Protein AF-A0A6J7RY75-F1 (afdb_monomer_lite)

Structure (mmCIF, N/CA/C/O backbone):
data_AF-A0A6J7RY75-F1
#
_entry.id   AF-A0A6J7RY75-F1
#
loop_
_atom_site.group_PDB
_atom_site.id
_atom_site.type_symbol
_atom_site.label_atom_id
_atom_site.label_alt_id
_atom_site.label_comp_id
_atom_site.label_asym_id
_atom_site.label_entity_id
_atom_site.label_seq_id
_atom_site.pdbx_PDB_ins_code
_atom_site.Cartn_x
_atom_site.Cartn_y
_atom_site.Cartn_z
_atom_site.occupancy
_atom_site.B_iso_or_equiv
_atom_site.auth_seq_id
_atom_site.auth_comp_id
_atom_site.auth_asym_id
_atom_site.auth_atom_id
_atom_site.pdbx_PDB_model_num
ATOM 1 N N . MET A 1 1 ? 14.698 -13.417 -6.733 1.00 58.78 1 MET A N 1
ATOM 2 C CA . MET A 1 1 ? 14.805 -12.215 -7.578 1.00 58.78 1 MET A CA 1
ATOM 3 C C . MET A 1 1 ? 15.353 -11.078 -6.723 1.00 58.78 1 MET A C 1
ATOM 5 O O . MET A 1 1 ? 14.875 -10.926 -5.604 1.00 58.78 1 MET A O 1
ATOM 9 N N . HIS A 1 2 ? 16.374 -10.356 -7.190 1.00 75.50 2 HIS A N 1
ATOM 10 C CA . 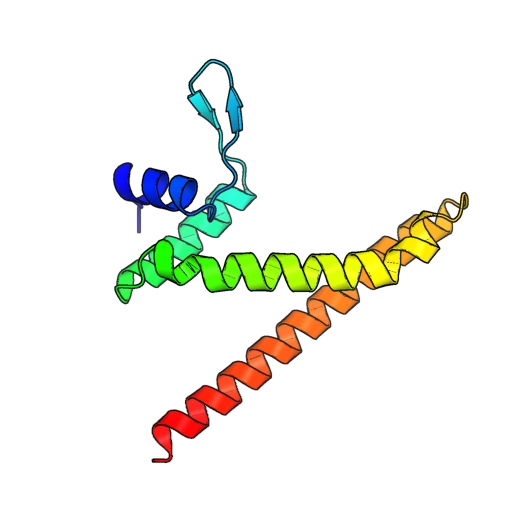HIS A 1 2 ? 16.989 -9.227 -6.477 1.00 75.50 2 HIS A CA 1
ATOM 11 C C . HIS A 1 2 ? 16.814 -7.964 -7.327 1.00 75.50 2 HIS A C 1
ATOM 13 O O . HIS A 1 2 ? 17.016 -8.034 -8.537 1.00 75.50 2 HIS A O 1
ATOM 19 N N . LEU A 1 3 ? 16.413 -6.850 -6.711 1.00 85.75 3 LEU A N 1
ATOM 20 C CA . LEU A 1 3 ? 16.388 -5.541 -7.369 1.00 85.75 3 LEU A CA 1
ATOM 21 C C . LEU A 1 3 ? 17.809 -4.972 -7.436 1.00 85.75 3 LEU A C 1
ATOM 23 O O . LEU A 1 3 ? 18.587 -5.167 -6.501 1.00 85.75 3 LEU A O 1
ATOM 27 N N . THR A 1 4 ? 18.132 -4.259 -8.513 1.00 90.88 4 THR A N 1
ATOM 28 C CA . THR A 1 4 ? 19.372 -3.477 -8.601 1.00 90.88 4 THR A CA 1
ATOM 29 C C . THR A 1 4 ? 19.273 -2.194 -7.774 1.00 90.88 4 THR A C 1
ATOM 31 O O . THR A 1 4 ? 18.180 -1.745 -7.421 1.00 90.88 4 THR A O 1
ATOM 34 N N . GLU A 1 5 ? 20.415 -1.573 -7.482 1.00 90.00 5 GLU A N 1
ATOM 35 C CA . GLU A 1 5 ? 20.471 -0.283 -6.784 1.00 90.00 5 GLU A CA 1
ATOM 36 C C . GLU A 1 5 ? 19.712 0.820 -7.541 1.00 90.00 5 GLU A C 1
ATOM 38 O O . GLU A 1 5 ? 18.948 1.571 -6.932 1.00 90.00 5 GLU A O 1
ATOM 43 N N . ASP A 1 6 ? 19.813 0.848 -8.873 1.00 91.38 6 ASP A N 1
ATOM 44 C CA . ASP A 1 6 ? 19.054 1.774 -9.723 1.00 91.38 6 ASP A CA 1
ATOM 45 C C . ASP A 1 6 ? 17.539 1.556 -9.605 1.00 91.38 6 ASP A C 1
ATOM 47 O O . ASP A 1 6 ? 16.767 2.511 -9.526 1.00 91.38 6 ASP A O 1
ATOM 51 N N . GLN A 1 7 ? 17.090 0.297 -9.547 1.00 91.56 7 GLN A N 1
ATOM 52 C CA . GLN A 1 7 ? 15.670 -0.022 -9.384 1.00 91.56 7 GLN A CA 1
ATOM 53 C C . GLN A 1 7 ? 15.151 0.392 -8.004 1.00 91.56 7 GLN A C 1
ATOM 55 O O . GLN A 1 7 ? 14.042 0.915 -7.902 1.00 91.56 7 GLN A O 1
ATOM 60 N N . ILE A 1 8 ? 15.942 0.191 -6.947 1.00 93.38 8 ILE A N 1
ATOM 61 C CA . ILE A 1 8 ? 15.603 0.657 -5.595 1.00 93.38 8 ILE A CA 1
ATOM 62 C C . ILE A 1 8 ? 15.542 2.188 -5.565 1.00 93.38 8 ILE A C 1
ATOM 64 O O . ILE A 1 8 ? 14.580 2.749 -5.040 1.00 93.38 8 ILE A O 1
ATOM 68 N N . SER A 1 9 ? 16.516 2.861 -6.177 1.00 93.44 9 SER A N 1
ATOM 69 C CA . SER A 1 9 ? 16.565 4.324 -6.255 1.00 93.44 9 SER A CA 1
ATOM 70 C C . SER A 1 9 ? 15.350 4.886 -6.991 1.00 93.44 9 SER A C 1
ATOM 72 O O . SER A 1 9 ? 14.693 5.793 -6.485 1.00 93.44 9 SER A O 1
ATOM 74 N N . ALA A 1 10 ? 14.963 4.281 -8.117 1.00 94.50 10 ALA A N 1
ATOM 75 C CA . ALA A 1 10 ? 13.751 4.655 -8.838 1.00 94.50 10 ALA A CA 1
ATOM 76 C C . ALA A 1 10 ? 12.483 4.426 -7.994 1.00 94.50 10 ALA A C 1
ATOM 78 O O . ALA A 1 10 ? 11.577 5.257 -7.988 1.00 94.50 10 ALA A O 1
ATOM 79 N N . LEU A 1 11 ? 12.393 3.324 -7.241 1.00 95.94 11 LEU A N 1
ATOM 80 C CA . LEU A 1 11 ? 11.256 3.096 -6.342 1.00 95.94 11 LEU A CA 1
ATOM 81 C C . LEU A 1 11 ? 11.145 4.178 -5.259 1.00 95.94 11 LEU A C 1
ATOM 83 O O . LEU A 1 11 ? 10.028 4.560 -4.913 1.00 95.94 11 LEU A O 1
ATOM 87 N N . VAL A 1 12 ? 12.263 4.693 -4.748 1.00 95.44 12 VAL A N 1
ATOM 88 C CA . VAL A 1 12 ? 12.264 5.839 -3.826 1.00 95.44 12 VAL A CA 1
ATOM 89 C C . VAL A 1 12 ? 11.851 7.123 -4.548 1.00 95.44 12 VAL A C 1
ATOM 91 O O . VAL A 1 12 ? 10.961 7.823 -4.075 1.00 95.44 12 VAL A O 1
ATOM 94 N N . GLU A 1 13 ? 12.435 7.412 -5.713 1.00 94.38 13 GLU A N 1
ATOM 95 C CA . GLU A 1 13 ? 12.150 8.618 -6.505 1.00 94.38 13 GLU A CA 1
ATOM 96 C C . GLU A 1 13 ? 10.660 8.740 -6.863 1.00 94.38 13 GLU A C 1
ATOM 98 O O . GLU A 1 13 ? 10.054 9.804 -6.733 1.00 94.38 13 GLU A O 1
ATOM 103 N N . PHE A 1 14 ? 10.032 7.630 -7.255 1.00 95.44 14 PHE A N 1
ATOM 104 C CA . PHE A 1 14 ? 8.604 7.590 -7.572 1.00 95.44 14 PHE A CA 1
ATOM 105 C C . PHE A 1 14 ? 7.695 7.491 -6.332 1.00 95.44 14 PHE A C 1
ATOM 107 O O . PHE A 1 14 ? 6.470 7.440 -6.484 1.00 95.44 14 PHE A O 1
ATOM 114 N N . GLY A 1 15 ? 8.261 7.490 -5.120 1.00 94.38 15 GLY A N 1
ATOM 115 C CA . GLY A 1 15 ? 7.526 7.450 -3.853 1.00 94.38 15 GLY A CA 1
ATOM 116 C C . GLY A 1 15 ? 6.899 6.088 -3.542 1.00 94.38 15 GLY A C 1
ATOM 117 O O . GLY A 1 15 ? 5.921 5.998 -2.803 1.00 94.38 15 GLY A O 1
ATOM 118 N N . ILE A 1 16 ? 7.412 5.005 -4.123 1.00 96.19 16 ILE A N 1
ATOM 119 C CA . ILE A 1 16 ? 6.952 3.634 -3.857 1.00 96.19 16 ILE A CA 1
ATOM 120 C C . ILE A 1 16 ? 7.586 3.086 -2.576 1.00 96.19 16 ILE A C 1
ATOM 122 O O . ILE A 1 16 ? 6.945 2.325 -1.860 1.00 96.19 16 ILE A O 1
ATOM 126 N N . LEU A 1 17 ? 8.808 3.511 -2.256 1.00 95.62 17 LEU A N 1
ATOM 127 C CA . LEU A 1 17 ? 9.468 3.225 -0.985 1.00 95.62 17 LEU A CA 1
ATOM 128 C C . LEU A 1 17 ? 9.659 4.516 -0.194 1.00 95.62 17 LEU A C 1
ATOM 130 O O . LEU A 1 17 ? 10.300 5.449 -0.667 1.00 95.62 17 LEU A O 1
ATOM 134 N N . ASP A 1 18 ? 9.153 4.528 1.036 1.00 89.50 18 ASP A N 1
ATOM 135 C CA . ASP A 1 18 ? 9.368 5.620 1.984 1.00 89.50 18 ASP A CA 1
ATOM 136 C C . ASP A 1 18 ? 10.689 5.374 2.722 1.00 89.50 18 ASP A C 1
ATOM 138 O O . ASP A 1 18 ? 10.714 4.753 3.782 1.00 89.50 18 ASP A O 1
ATOM 142 N N . ALA A 1 19 ? 11.806 5.745 2.098 1.00 87.56 19 ALA A N 1
ATOM 143 C CA . ALA A 1 19 ? 13.131 5.609 2.696 1.00 87.56 19 ALA A CA 1
ATOM 144 C C . ALA A 1 19 ? 13.445 6.809 3.598 1.00 87.56 19 ALA A C 1
ATOM 146 O O . ALA A 1 19 ? 13.177 7.957 3.239 1.00 87.56 19 ALA A O 1
ATOM 147 N N . VAL A 1 20 ? 14.043 6.553 4.761 1.00 84.75 20 VAL A N 1
ATOM 148 C CA . VAL A 1 20 ? 14.447 7.608 5.702 1.00 84.75 20 VAL A CA 1
ATOM 149 C C . VAL A 1 20 ? 15.946 7.844 5.570 1.00 84.75 20 VAL A C 1
ATOM 151 O O . VAL A 1 20 ? 16.722 6.896 5.639 1.00 84.75 20 VAL A O 1
ATOM 154 N N . SER A 1 21 ? 16.370 9.099 5.410 1.00 87.00 21 SER A N 1
ATOM 155 C CA . SER A 1 21 ? 17.795 9.448 5.425 1.00 87.00 21 SER A CA 1
ATOM 156 C C . SER A 1 21 ? 18.292 9.599 6.864 1.00 87.00 21 SER A C 1
ATOM 158 O O . SER A 1 21 ? 17.814 10.463 7.602 1.00 87.00 21 SER A O 1
ATOM 160 N N . VAL A 1 22 ? 19.255 8.769 7.269 1.00 88.56 22 VAL A N 1
ATOM 161 C CA . VAL A 1 22 ? 19.913 8.827 8.583 1.00 88.56 22 VAL A CA 1
ATOM 162 C C . VAL A 1 22 ? 21.414 8.967 8.365 1.00 88.56 22 VAL A C 1
ATOM 164 O O . VAL A 1 22 ? 22.065 8.068 7.838 1.00 88.56 22 VAL A O 1
ATOM 167 N N . GLY A 1 23 ? 21.977 10.121 8.733 1.00 87.44 23 GLY A N 1
ATOM 168 C CA . GLY A 1 23 ? 23.410 10.388 8.553 1.00 87.44 23 GLY A CA 1
ATOM 169 C C . GLY A 1 23 ? 23.875 10.337 7.091 1.00 87.44 23 GLY A C 1
ATOM 170 O O . GLY A 1 23 ? 25.016 9.972 6.833 1.00 87.44 23 GLY A O 1
ATOM 171 N N . GLY A 1 24 ? 22.991 10.652 6.136 1.00 86.00 24 GLY A N 1
ATOM 172 C CA . GLY A 1 24 ? 23.284 10.595 4.699 1.00 86.00 24 GLY A CA 1
ATOM 173 C C . GLY A 1 24 ? 23.107 9.215 4.057 1.00 86.00 24 GLY A C 1
ATOM 174 O O . GLY A 1 24 ? 23.243 9.104 2.843 1.00 86.00 24 GLY A O 1
ATOM 175 N N . MET A 1 25 ? 22.761 8.180 4.830 1.00 85.75 25 MET A N 1
ATOM 176 C CA . MET A 1 25 ? 22.439 6.846 4.315 1.00 85.75 25 MET A CA 1
ATOM 177 C C . MET A 1 25 ? 20.928 6.633 4.250 1.00 85.75 25 MET A C 1
ATOM 179 O O . MET A 1 25 ? 20.195 7.032 5.155 1.00 85.75 25 MET A O 1
ATOM 183 N N . MET A 1 26 ? 20.465 5.978 3.185 1.00 87.50 26 MET A N 1
ATOM 184 C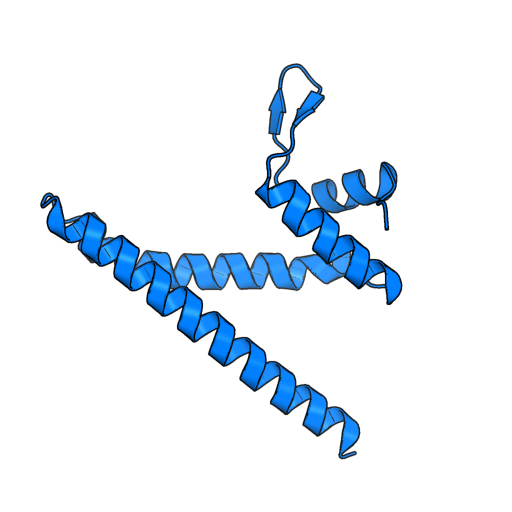 CA . MET A 1 26 ? 19.062 5.594 3.032 1.00 87.50 26 MET A CA 1
ATOM 185 C C . MET A 1 26 ? 18.779 4.341 3.856 1.00 87.50 26 MET A C 1
ATOM 187 O O . MET A 1 26 ? 19.370 3.286 3.631 1.00 87.50 26 MET A O 1
ATOM 191 N N . CYS A 1 27 ? 17.867 4.461 4.814 1.00 90.25 27 CYS A N 1
ATOM 192 C CA . CYS A 1 27 ? 17.414 3.368 5.658 1.00 90.25 27 CYS A CA 1
ATOM 193 C C . CYS A 1 27 ? 16.023 2.901 5.219 1.00 90.25 27 CYS A C 1
ATOM 195 O O . CYS A 1 27 ? 15.131 3.711 4.954 1.00 90.25 27 CYS A O 1
ATOM 197 N N . PHE A 1 28 ? 15.849 1.582 5.190 1.00 91.75 28 PHE A N 1
ATOM 198 C CA . PHE A 1 28 ? 14.619 0.898 4.804 1.00 91.75 28 PHE A CA 1
ATOM 199 C C . PHE A 1 28 ? 14.155 0.011 5.960 1.00 91.75 28 PHE A C 1
ATOM 201 O O . PHE A 1 28 ? 14.976 -0.641 6.604 1.00 91.75 28 PHE A O 1
ATOM 208 N N . ASN A 1 29 ? 12.852 -0.007 6.224 1.00 92.38 29 ASN A N 1
ATOM 209 C CA . ASN A 1 29 ? 12.237 -0.886 7.213 1.00 92.38 29 ASN A CA 1
ATOM 210 C C . ASN A 1 29 ? 11.692 -2.175 6.562 1.00 92.38 29 ASN A C 1
ATOM 212 O O . ASN A 1 29 ? 11.799 -2.380 5.349 1.00 92.38 29 ASN A O 1
ATOM 216 N N . ASP A 1 30 ? 11.085 -3.045 7.368 1.00 93.44 30 ASP A N 1
ATOM 217 C CA . ASP A 1 30 ? 10.525 -4.314 6.889 1.00 93.44 30 ASP A CA 1
ATOM 218 C C . ASP A 1 30 ? 9.405 -4.120 5.851 1.00 93.44 30 ASP A C 1
ATOM 220 O O . ASP A 1 30 ? 9.334 -4.869 4.872 1.00 93.44 30 ASP A O 1
ATOM 224 N N . ASP A 1 31 ? 8.576 -3.082 6.003 1.00 93.00 31 ASP A N 1
ATOM 225 C CA . ASP A 1 31 ? 7.523 -2.752 5.037 1.00 93.00 31 ASP A CA 1
ATOM 226 C C . ASP A 1 31 ? 8.124 -2.315 3.692 1.00 93.00 31 ASP A C 1
ATOM 228 O O . ASP A 1 31 ? 7.657 -2.747 2.636 1.00 93.00 31 ASP A O 1
ATOM 232 N N . ASN A 1 32 ? 9.208 -1.529 3.701 1.00 94.25 32 ASN A N 1
ATOM 233 C CA . ASN A 1 32 ? 9.940 -1.178 2.485 1.00 94.25 32 ASN A CA 1
ATOM 234 C C . ASN A 1 32 ? 10.465 -2.437 1.781 1.00 94.25 32 ASN A C 1
ATOM 236 O O . ASN A 1 32 ? 10.342 -2.558 0.563 1.00 94.25 32 ASN A O 1
ATOM 240 N N . VAL A 1 33 ? 11.024 -3.393 2.529 1.00 93.38 33 VAL A N 1
ATOM 241 C CA . VAL A 1 33 ? 11.520 -4.656 1.961 1.00 93.38 33 VAL A CA 1
ATOM 242 C C . VAL A 1 33 ? 10.375 -5.472 1.355 1.00 93.38 33 VAL A C 1
ATOM 244 O O . VAL A 1 33 ? 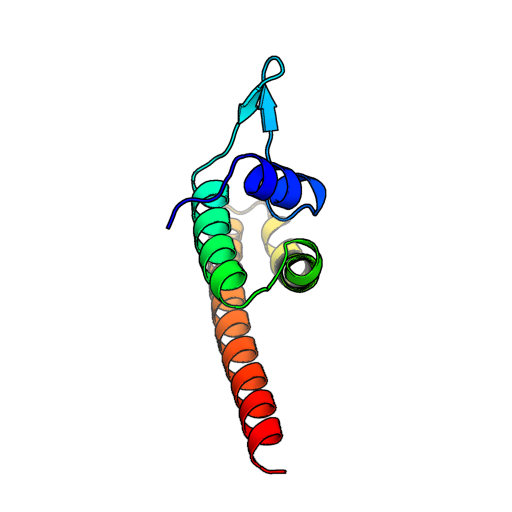10.525 -6.022 0.261 1.00 93.38 33 VAL A O 1
ATOM 247 N N . ALA A 1 34 ? 9.221 -5.538 2.021 1.00 94.19 34 ALA A N 1
ATOM 248 C CA . ALA A 1 34 ? 8.041 -6.221 1.498 1.00 94.19 34 ALA A CA 1
ATOM 249 C C . ALA A 1 34 ? 7.538 -5.578 0.192 1.00 94.19 34 ALA A C 1
ATOM 251 O O . ALA A 1 34 ? 7.324 -6.281 -0.800 1.00 94.19 34 ALA A O 1
ATOM 252 N N . VAL A 1 35 ? 7.419 -4.247 0.156 1.00 95.50 35 VAL A N 1
ATOM 253 C CA . VAL A 1 35 ? 7.006 -3.498 -1.043 1.00 95.50 35 VAL A CA 1
ATOM 254 C C . VAL A 1 35 ? 8.012 -3.675 -2.181 1.00 95.50 35 VAL A C 1
ATOM 256 O O . VAL A 1 35 ? 7.610 -3.922 -3.318 1.00 95.50 35 VAL A O 1
ATOM 259 N N . ALA A 1 36 ? 9.312 -3.632 -1.888 1.00 94.88 36 ALA A N 1
ATOM 260 C CA . ALA A 1 36 ? 10.371 -3.849 -2.869 1.00 94.88 36 ALA A CA 1
ATOM 261 C C . ALA A 1 36 ? 10.281 -5.248 -3.507 1.00 94.88 36 ALA A C 1
ATOM 263 O O . ALA A 1 36 ? 10.377 -5.389 -4.725 1.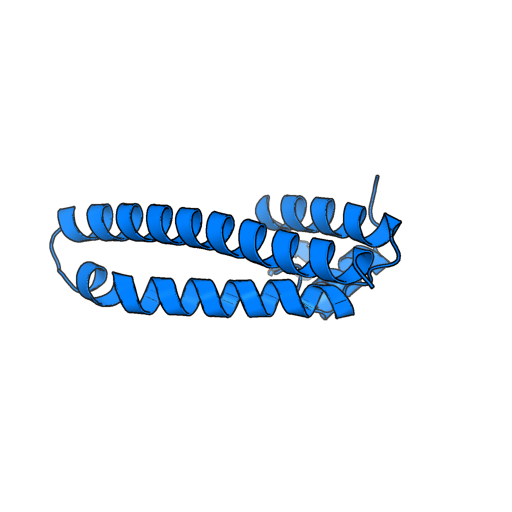00 94.88 36 ALA A O 1
ATOM 264 N N . ARG A 1 37 ? 10.013 -6.293 -2.712 1.00 94.56 37 ARG A N 1
ATOM 265 C CA . ARG A 1 37 ? 9.811 -7.657 -3.235 1.00 94.56 37 ARG A CA 1
ATOM 266 C C . ARG A 1 37 ? 8.600 -7.757 -4.161 1.00 94.56 37 ARG A C 1
ATOM 268 O O . ARG A 1 37 ? 8.685 -8.422 -5.189 1.00 94.56 37 ARG A O 1
ATOM 275 N N . ILE A 1 38 ? 7.496 -7.089 -3.826 1.00 96.00 38 ILE A N 1
ATOM 276 C CA . ILE A 1 38 ? 6.307 -7.039 -4.690 1.00 96.00 38 ILE A CA 1
ATOM 277 C C . ILE A 1 38 ? 6.621 -6.292 -5.992 1.00 96.00 38 ILE A C 1
ATOM 279 O O . ILE A 1 38 ? 6.285 -6.773 -7.073 1.00 96.00 38 ILE A O 1
ATOM 283 N N . ALA A 1 39 ? 7.305 -5.148 -5.906 1.00 96.00 39 ALA A N 1
ATOM 284 C CA . ALA A 1 39 ? 7.718 -4.371 -7.071 1.00 96.00 39 ALA A CA 1
ATOM 285 C C . ALA A 1 39 ? 8.647 -5.164 -8.006 1.00 96.00 39 ALA A C 1
ATOM 287 O O . ALA A 1 39 ? 8.525 -5.052 -9.224 1.00 96.00 39 ALA A O 1
ATOM 288 N N . ALA A 1 40 ? 9.519 -6.016 -7.458 1.00 94.75 40 ALA A N 1
ATOM 289 C CA . ALA A 1 40 ? 10.345 -6.919 -8.253 1.00 94.75 40 ALA A CA 1
ATOM 290 C C . ALA A 1 40 ? 9.488 -7.871 -9.106 1.00 94.75 40 ALA A C 1
ATOM 292 O O . ALA A 1 40 ? 9.730 -7.990 -10.301 1.00 94.75 40 ALA A O 1
ATOM 293 N N . GLY A 1 41 ? 8.427 -8.458 -8.539 1.00 95.69 41 GLY A N 1
ATOM 294 C CA . GLY A 1 41 ? 7.499 -9.301 -9.302 1.00 95.69 41 GLY A CA 1
ATOM 295 C C . GLY A 1 41 ? 6.799 -8.552 -10.443 1.00 95.69 41 GLY A C 1
ATOM 296 O O . GLY A 1 41 ? 6.630 -9.095 -11.526 1.00 95.69 41 GLY A O 1
ATOM 297 N N . PHE A 1 42 ? 6.453 -7.278 -10.247 1.00 95.25 42 PHE A N 1
ATOM 298 C CA . PHE A 1 42 ? 5.921 -6.422 -11.316 1.00 95.25 42 PHE A CA 1
ATOM 299 C C . PHE A 1 42 ? 6.941 -6.167 -12.439 1.00 95.25 42 PHE A C 1
ATOM 301 O O . PHE A 1 42 ? 6.572 -6.146 -13.617 1.00 95.25 42 PHE A O 1
ATOM 308 N N . ALA A 1 43 ? 8.221 -6.021 -12.095 1.00 93.56 43 ALA A N 1
ATOM 309 C CA . ALA A 1 43 ? 9.285 -5.801 -13.068 1.00 93.56 43 ALA A CA 1
ATOM 310 C C . ALA A 1 43 ? 9.471 -6.991 -14.031 1.00 93.56 43 ALA A C 1
ATOM 312 O O . ALA A 1 43 ? 9.842 -6.769 -15.182 1.00 93.56 43 ALA A O 1
ATOM 313 N N . GLU A 1 44 ? 9.144 -8.226 -13.620 1.00 93.25 44 GLU A N 1
ATOM 314 C CA . GLU A 1 44 ? 9.157 -9.411 -14.504 1.00 93.25 44 GLU A CA 1
ATOM 315 C C . GLU A 1 44 ? 8.194 -9.273 -15.697 1.00 93.25 44 GLU A C 1
ATOM 317 O O . GLU A 1 44 ? 8.412 -9.871 -16.748 1.00 93.25 44 GLU A O 1
ATOM 322 N N . PHE A 1 45 ? 7.163 -8.436 -15.560 1.00 94.94 45 PHE A N 1
ATOM 323 C CA . PHE A 1 45 ? 6.181 -8.135 -16.604 1.00 94.94 45 PHE A CA 1
ATOM 324 C C . PHE A 1 45 ? 6.417 -6.770 -17.274 1.00 94.94 45 PHE A C 1
ATOM 326 O O . PHE A 1 45 ? 5.538 -6.265 -17.970 1.00 94.94 45 PHE A O 1
ATOM 333 N N . GLY A 1 46 ? 7.580 -6.143 -17.053 1.00 94.12 46 GLY A N 1
ATOM 334 C CA . GLY A 1 46 ? 7.923 -4.834 -17.623 1.00 94.12 46 GLY A CA 1
ATOM 335 C C . GLY A 1 46 ? 7.246 -3.640 -16.938 1.00 94.12 46 GLY A C 1
ATOM 336 O O . GLY A 1 46 ? 7.238 -2.535 -17.479 1.00 94.12 46 GLY A O 1
ATOM 337 N N . VAL A 1 47 ? 6.665 -3.824 -15.748 1.00 95.50 47 VAL A N 1
ATOM 338 C CA . VAL A 1 47 ? 5.997 -2.739 -15.019 1.00 95.50 47 VAL A CA 1
ATOM 339 C C . VAL A 1 47 ? 7.019 -1.936 -14.210 1.00 95.50 47 VAL A C 1
ATOM 341 O O . VAL A 1 47 ? 7.478 -2.351 -13.151 1.00 95.50 47 VAL A O 1
ATOM 344 N N . GLU A 1 48 ? 7.358 -0.750 -14.712 1.00 92.56 48 GLU A N 1
ATOM 345 C CA . GLU A 1 48 ? 8.265 0.196 -14.043 1.00 92.56 48 GLU A CA 1
ATOM 346 C C . GLU A 1 48 ? 7.662 0.912 -12.810 1.00 92.56 48 GLU A C 1
ATOM 348 O O . GLU A 1 48 ? 6.441 1.100 -12.741 1.00 92.56 48 GLU A O 1
ATOM 353 N N . PRO A 1 49 ? 8.500 1.448 -11.892 1.00 94.69 49 PRO A N 1
ATOM 354 C CA . PRO A 1 49 ? 8.070 2.217 -10.714 1.00 94.69 49 PRO A CA 1
ATOM 355 C C . PRO A 1 49 ? 7.066 3.346 -10.990 1.00 94.69 49 PRO A C 1
ATOM 357 O O . PRO A 1 49 ? 6.128 3.540 -10.216 1.00 94.69 49 PRO A O 1
ATOM 360 N N . ARG A 1 50 ? 7.189 4.051 -12.125 1.00 95.12 50 ARG A N 1
ATOM 361 C CA . ARG A 1 50 ? 6.241 5.104 -12.531 1.00 95.12 50 ARG A CA 1
ATOM 362 C C . ARG A 1 50 ? 4.799 4.597 -12.644 1.00 95.12 50 ARG A C 1
ATOM 364 O O . ARG A 1 50 ? 3.862 5.319 -12.308 1.00 95.12 50 ARG A O 1
ATOM 371 N N . HIS A 1 51 ? 4.618 3.348 -13.076 1.00 95.56 51 HIS A N 1
ATOM 372 C CA . HIS A 1 51 ? 3.310 2.706 -13.192 1.00 95.56 51 HIS A CA 1
ATOM 373 C C . HIS A 1 51 ? 2.778 2.272 -11.828 1.00 95.56 51 HIS A C 1
ATOM 375 O O . HIS A 1 51 ? 1.563 2.213 -11.637 1.00 95.56 51 HIS A O 1
ATOM 381 N N . LEU A 1 52 ? 3.671 2.004 -10.869 1.00 96.62 52 LEU A N 1
ATOM 382 C CA . LEU A 1 52 ? 3.298 1.590 -9.520 1.00 96.62 52 LEU A CA 1
ATOM 383 C C . LEU A 1 52 ? 2.708 2.736 -8.691 1.00 96.62 52 LEU A C 1
ATOM 385 O O . LEU A 1 52 ? 1.990 2.492 -7.720 1.00 96.62 52 LEU A O 1
ATOM 389 N N . LYS A 1 53 ? 2.925 3.990 -9.109 1.00 95.25 53 LYS A N 1
ATOM 390 C CA . LYS A 1 53 ? 2.381 5.184 -8.449 1.00 95.25 53 LYS A CA 1
ATOM 391 C C . LYS A 1 53 ? 0.858 5.135 -8.297 1.00 95.25 53 LYS A C 1
ATOM 393 O O . LYS A 1 53 ? 0.320 5.649 -7.319 1.00 95.25 53 LYS A O 1
ATOM 398 N N . GLN A 1 54 ? 0.153 4.464 -9.210 1.00 93.19 54 GLN A N 1
ATOM 399 C CA . GLN A 1 54 ? -1.295 4.266 -9.095 1.00 93.19 54 GLN A CA 1
ATOM 400 C C . GLN A 1 54 ? -1.688 3.459 -7.844 1.00 93.19 54 GLN A C 1
ATOM 402 O O . GLN A 1 54 ? -2.688 3.782 -7.202 1.00 93.19 54 GLN A O 1
ATOM 407 N N . PHE A 1 55 ? -0.888 2.455 -7.459 1.00 94.25 55 PHE A N 1
ATOM 408 C CA . PHE A 1 55 ? -1.131 1.653 -6.259 1.00 94.25 55 PHE A CA 1
ATOM 409 C C . PHE A 1 55 ? -0.905 2.487 -5.000 1.00 94.25 55 PHE A C 1
ATOM 411 O O . PHE A 1 55 ? -1.744 2.451 -4.101 1.00 94.25 55 PHE A O 1
ATOM 418 N N . ARG A 1 56 ? 0.159 3.305 -4.969 1.00 93.94 56 ARG A N 1
ATOM 419 C CA . ARG A 1 56 ? 0.421 4.252 -3.874 1.00 93.94 56 ARG A CA 1
ATOM 420 C C . ARG A 1 56 ? -0.749 5.217 -3.677 1.00 93.94 56 ARG A C 1
ATOM 422 O O . ARG A 1 56 ? -1.310 5.276 -2.588 1.00 93.94 56 ARG A O 1
ATOM 429 N N . LEU A 1 57 ? -1.179 5.895 -4.742 1.00 95.50 57 LEU A N 1
ATOM 430 C CA . LEU A 1 57 ? -2.307 6.833 -4.686 1.00 95.50 57 LEU A CA 1
ATOM 431 C C . LEU A 1 57 ? -3.613 6.147 -4.263 1.00 95.50 57 LEU A C 1
ATOM 433 O O . LEU A 1 57 ? -4.420 6.726 -3.539 1.00 95.50 57 LEU A O 1
ATOM 437 N N . SER A 1 58 ? -3.853 4.910 -4.710 1.00 94.88 58 SER A N 1
ATOM 438 C CA . SER A 1 58 ? -5.019 4.145 -4.261 1.00 94.88 58 SER A CA 1
ATOM 439 C C . SER A 1 58 ? -4.947 3.805 -2.772 1.00 94.88 58 SER A C 1
ATOM 441 O O . SER A 1 58 ? -5.986 3.840 -2.113 1.00 94.88 58 SER A O 1
ATOM 443 N N . ALA A 1 59 ? -3.765 3.465 -2.253 1.00 95.31 59 ALA A N 1
ATOM 444 C CA . ALA A 1 59 ? -3.565 3.161 -0.840 1.00 95.31 59 ALA A CA 1
ATOM 445 C C . ALA A 1 59 ? -3.763 4.407 0.035 1.00 95.31 59 ALA A C 1
ATOM 447 O O . ALA A 1 59 ? -4.461 4.334 1.041 1.00 95.31 59 ALA A O 1
ATOM 448 N N . GLU A 1 60 ? -3.235 5.562 -0.379 1.00 96.19 60 GLU A N 1
ATOM 449 C CA . GLU A 1 60 ? -3.427 6.844 0.316 1.00 96.19 60 GLU A CA 1
ATOM 450 C C . GLU A 1 60 ? -4.906 7.231 0.412 1.00 96.19 60 GLU A C 1
ATOM 452 O O . GLU A 1 60 ? -5.384 7.614 1.479 1.00 96.19 60 GLU A O 1
ATOM 457 N N . ARG A 1 61 ? -5.661 7.086 -0.685 1.00 96.69 61 ARG A N 1
ATOM 458 C CA . ARG A 1 61 ? -7.105 7.369 -0.696 1.00 96.69 61 ARG A CA 1
ATOM 459 C C . ARG A 1 61 ? -7.885 6.431 0.219 1.00 96.69 61 ARG A C 1
ATOM 461 O O . ARG A 1 61 ? -8.772 6.885 0.937 1.00 96.69 61 ARG A O 1
ATOM 468 N N . GLU A 1 62 ? -7.563 5.139 0.205 1.00 96.38 62 GLU A N 1
ATOM 469 C CA . GLU A 1 62 ? -8.210 4.165 1.088 1.00 96.38 62 GLU A CA 1
ATOM 470 C C . GLU A 1 62 ? -7.887 4.450 2.560 1.00 96.38 62 GLU A C 1
ATOM 472 O O . GLU A 1 62 ? -8.796 4.488 3.388 1.00 96.38 62 GLU A O 1
ATOM 477 N N . ALA A 1 63 ? -6.619 4.718 2.882 1.00 97.31 63 ALA A N 1
ATOM 478 C CA . ALA A 1 63 ? -6.203 5.092 4.229 1.00 97.31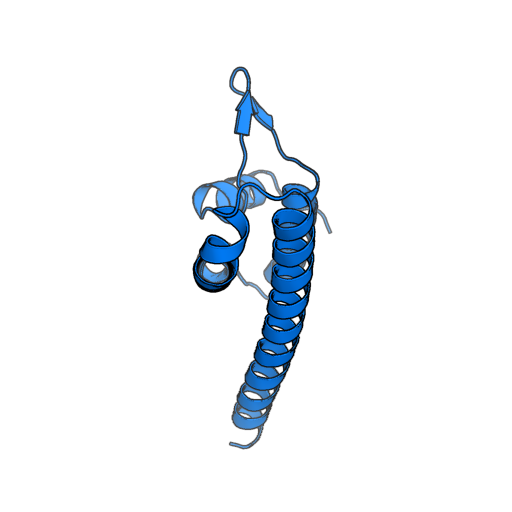 63 ALA A CA 1
ATOM 479 C C . ALA A 1 63 ? -6.898 6.377 4.698 1.00 97.31 63 ALA A C 1
ATOM 481 O O . ALA A 1 63 ? -7.401 6.412 5.818 1.00 97.31 63 ALA A O 1
ATOM 482 N N . GLY A 1 64 ? -7.003 7.395 3.837 1.00 98.00 64 GLY A N 1
ATOM 483 C CA . GLY A 1 64 ? -7.717 8.637 4.137 1.00 98.00 64 GLY A CA 1
ATOM 484 C C . GLY A 1 64 ? -9.211 8.424 4.404 1.00 98.00 64 GLY A C 1
ATOM 485 O O . GLY A 1 64 ? -9.751 8.987 5.353 1.00 98.00 64 GLY A O 1
ATOM 486 N N . MET A 1 65 ? -9.877 7.563 3.627 1.00 97.81 65 MET A N 1
ATOM 487 C CA . MET A 1 65 ? -11.272 7.184 3.883 1.00 97.81 65 MET A CA 1
ATOM 488 C C . MET A 1 65 ? -11.416 6.475 5.238 1.00 97.81 65 MET A C 1
ATOM 490 O O . MET A 1 65 ? -12.305 6.806 6.021 1.00 97.81 65 MET A O 1
ATOM 494 N N . ILE A 1 66 ? -10.543 5.506 5.533 1.00 98.12 66 ILE A N 1
ATOM 495 C CA . ILE A 1 66 ? -10.565 4.783 6.811 1.00 98.12 66 ILE A CA 1
ATOM 496 C C . ILE A 1 66 ? -10.320 5.750 7.974 1.00 98.12 66 ILE A C 1
ATOM 498 O O . ILE A 1 66 ? -11.061 5.698 8.956 1.00 98.12 66 ILE A O 1
ATOM 502 N N . ASP A 1 67 ? -9.341 6.649 7.856 1.00 98.00 67 ASP A N 1
ATOM 503 C CA . ASP A 1 67 ? -9.029 7.662 8.867 1.00 98.00 67 ASP A CA 1
ATOM 504 C C . ASP A 1 67 ? -10.244 8.547 9.169 1.00 98.00 67 ASP A C 1
ATOM 506 O O . ASP A 1 67 ? -10.649 8.673 10.325 1.00 98.00 67 ASP A O 1
ATOM 510 N N . GLN A 1 68 ? -10.922 9.058 8.137 1.00 97.75 68 GLN A N 1
ATOM 511 C CA . GLN A 1 68 ? -12.149 9.845 8.297 1.00 97.75 68 GLN A CA 1
ATOM 512 C C . GLN A 1 68 ? -13.248 9.089 9.060 1.00 97.75 68 GLN A C 1
ATOM 514 O O . GLN A 1 68 ? -13.942 9.682 9.890 1.00 97.75 68 GLN A O 1
ATOM 519 N N . LEU A 1 69 ? -13.393 7.783 8.816 1.00 97.69 69 LEU A N 1
ATOM 520 C CA . LEU A 1 69 ? -14.397 6.945 9.474 1.00 97.69 69 LEU A CA 1
ATOM 521 C C . LEU A 1 69 ? -14.053 6.641 10.940 1.00 97.69 69 LEU A C 1
ATOM 523 O O . LEU A 1 69 ? -14.956 6.567 11.776 1.00 97.69 69 LEU A O 1
ATOM 527 N N . VAL A 1 70 ? -12.770 6.475 11.280 1.00 97.31 70 VAL A N 1
ATOM 528 C CA . VAL A 1 70 ? -12.345 6.135 12.652 1.00 97.31 70 VAL A CA 1
ATOM 529 C C . VAL A 1 70 ? -11.991 7.354 13.508 1.00 97.31 70 VAL A C 1
ATOM 531 O O . VAL A 1 70 ? -11.999 7.252 14.739 1.00 97.31 70 VAL A O 1
ATOM 534 N N . ALA A 1 71 ? -11.754 8.521 12.904 1.00 97.06 71 ALA A N 1
ATOM 535 C CA . ALA A 1 71 ? -11.422 9.766 13.597 1.00 97.06 71 ALA A CA 1
ATOM 536 C C . ALA A 1 71 ? -12.389 10.125 14.748 1.00 97.06 71 ALA A C 1
ATOM 538 O O . ALA A 1 71 ? -11.909 10.525 15.815 1.00 97.06 71 ALA A O 1
ATOM 539 N N . PRO A 1 72 ? -13.725 9.951 14.631 1.00 95.62 72 PRO A N 1
ATOM 540 C CA . PRO A 1 72 ? -14.641 10.206 15.743 1.00 95.62 72 PRO A CA 1
ATOM 541 C C . PRO A 1 72 ? -14.381 9.321 16.969 1.00 95.62 72 PRO A C 1
ATOM 543 O O . PRO A 1 72 ? -14.504 9.794 18.099 1.00 95.62 72 PRO A O 1
ATOM 546 N N . LEU A 1 73 ? -13.996 8.055 16.768 1.00 94.75 73 LEU A N 1
ATOM 547 C CA . LEU A 1 73 ? -13.668 7.126 17.855 1.00 94.75 73 LEU A CA 1
ATOM 548 C C . LEU A 1 73 ? -12.343 7.505 18.522 1.00 94.75 73 LEU A C 1
ATOM 550 O O . LEU A 1 73 ? -12.243 7.469 19.745 1.00 94.75 73 LEU A O 1
ATOM 554 N N . LEU A 1 74 ? -11.352 7.929 17.735 1.00 93.88 74 LEU A N 1
ATOM 555 C CA . LEU A 1 74 ? -10.041 8.346 18.241 1.00 93.88 74 LEU A CA 1
ATOM 556 C C . LEU A 1 74 ? -10.097 9.628 19.085 1.00 93.88 74 LEU A C 1
ATOM 558 O O . LEU A 1 74 ? -9.295 9.789 20.005 1.00 93.88 74 LEU A O 1
ATOM 562 N N . ARG A 1 75 ? -11.052 10.526 18.811 1.00 94.19 75 ARG A N 1
ATOM 563 C CA . ARG A 1 75 ? -11.270 11.759 19.593 1.00 94.19 75 ARG A CA 1
ATOM 564 C C . ARG A 1 75 ? -11.846 11.499 20.987 1.00 94.19 75 ARG A C 1
ATOM 566 O O . ARG A 1 75 ? -11.753 12.362 21.859 1.00 94.19 75 ARG A O 1
ATOM 573 N N . GLN A 1 76 ? -12.443 10.331 21.219 1.00 92.69 76 GLN A N 1
ATOM 574 C CA . GLN A 1 76 ? -12.963 9.972 22.534 1.00 92.69 76 GLN A CA 1
ATOM 575 C C . GLN A 1 76 ? -11.797 9.668 23.483 1.00 92.69 76 GLN A C 1
ATOM 577 O O . GLN A 1 76 ? -10.928 8.856 23.185 1.00 92.69 76 GLN A O 1
ATOM 582 N N . ARG A 1 77 ? -11.792 10.272 24.677 1.00 84.44 77 ARG A N 1
ATOM 583 C CA . ARG A 1 77 ? -10.732 10.077 25.689 1.00 84.44 77 ARG A CA 1
ATOM 584 C C . ARG A 1 77 ? -10.802 8.728 26.429 1.00 84.44 77 ARG A C 1
ATOM 586 O O . ARG A 1 77 ? -10.126 8.552 27.437 1.00 84.44 77 ARG A O 1
ATOM 593 N N . LYS A 1 78 ? -11.624 7.782 25.963 1.00 92.25 78 LYS A N 1
ATOM 594 C CA . LYS A 1 78 ? -11.804 6.471 26.600 1.00 92.25 78 LYS A CA 1
ATOM 595 C C . LYS A 1 78 ? -10.823 5.454 25.997 1.00 92.25 78 LYS A C 1
ATOM 597 O O . LYS A 1 78 ? -10.775 5.343 24.771 1.00 92.25 78 LYS A O 1
ATOM 602 N N . PRO A 1 79 ? -10.088 4.673 26.811 1.00 85.25 79 PRO A N 1
ATOM 603 C CA . PRO A 1 79 ? -9.171 3.643 26.311 1.00 85.25 79 PRO A CA 1
ATOM 604 C C . PRO A 1 79 ? -9.837 2.638 25.355 1.00 85.25 79 PRO A C 1
ATOM 606 O O . PRO A 1 79 ? -9.273 2.299 24.316 1.00 85.25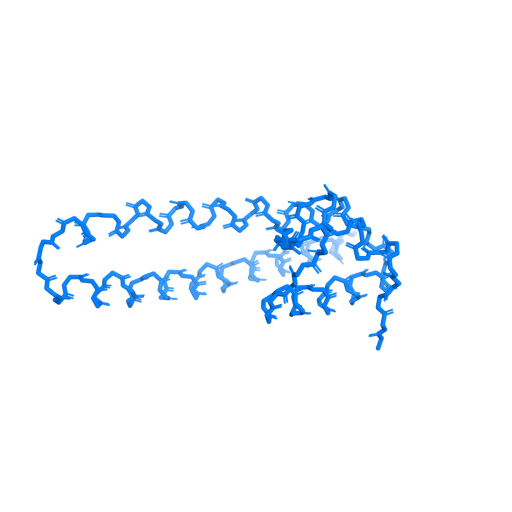 79 PRO A O 1
ATOM 609 N N . GLU A 1 80 ? -11.076 2.239 25.652 1.00 92.69 80 GLU A N 1
ATOM 610 C CA . GLU A 1 80 ? -11.877 1.312 24.838 1.00 92.69 80 GLU A CA 1
ATOM 611 C C . GLU A 1 80 ? -12.130 1.827 23.410 1.00 92.69 80 GLU A C 1
ATOM 613 O O . GLU A 1 80 ? -12.166 1.047 22.455 1.00 92.69 80 GLU A O 1
ATOM 618 N N . SER A 1 81 ? -12.246 3.147 23.229 1.00 93.31 81 SER A N 1
ATOM 619 C CA . SER A 1 81 ? -12.525 3.753 21.924 1.00 93.31 81 SER A CA 1
ATOM 620 C C . SER A 1 81 ? -11.354 3.605 20.951 1.00 93.31 81 SER A C 1
ATOM 622 O O . SER A 1 81 ? -11.579 3.443 19.751 1.00 93.31 81 SER A O 1
ATOM 624 N N . ARG A 1 82 ? -10.107 3.572 21.448 1.00 93.00 82 ARG A N 1
ATOM 625 C CA . ARG A 1 82 ? -8.915 3.317 20.618 1.00 93.00 82 ARG A CA 1
ATOM 626 C C . ARG A 1 82 ? -8.854 1.872 20.134 1.00 93.00 82 ARG A C 1
ATOM 628 O O . ARG A 1 82 ? -8.578 1.637 18.959 1.00 93.00 82 ARG A O 1
ATOM 635 N N . ALA A 1 83 ? -9.156 0.914 21.010 1.00 94.81 83 ALA A N 1
ATOM 636 C CA . ALA A 1 83 ? -9.247 -0.495 20.628 1.00 94.81 83 ALA A CA 1
ATOM 637 C C . ALA A 1 83 ? -10.336 -0.704 19.563 1.00 94.81 83 ALA A C 1
ATOM 639 O O . ALA A 1 83 ? -10.087 -1.337 18.536 1.00 94.81 83 ALA A O 1
ATOM 640 N N . LYS A 1 84 ? -11.510 -0.084 19.749 1.00 95.88 84 LYS A N 1
ATOM 641 C CA . LYS A 1 84 ? -12.604 -0.121 18.770 1.00 95.88 84 LYS A CA 1
ATOM 642 C C . LYS A 1 84 ? -12.223 0.520 17.431 1.00 95.88 84 LYS A C 1
ATOM 644 O O . LYS A 1 84 ? -12.546 -0.041 16.384 1.00 95.88 84 LYS A O 1
ATOM 649 N N . ALA A 1 85 ? -11.526 1.658 17.446 1.00 96.88 85 ALA A N 1
ATOM 650 C CA . ALA A 1 85 ? -11.025 2.311 16.236 1.00 96.88 85 ALA A CA 1
ATOM 651 C C . ALA A 1 85 ? -10.048 1.405 15.470 1.00 96.88 85 ALA A C 1
ATOM 653 O O . ALA A 1 85 ? -10.213 1.210 14.269 1.00 96.88 85 ALA A O 1
ATOM 654 N N . SER A 1 86 ? -9.089 0.786 16.170 1.00 96.44 86 SER A N 1
ATOM 655 C CA . SER A 1 86 ? -8.128 -0.143 15.562 1.00 96.44 86 SER A CA 1
ATOM 656 C C . SER A 1 86 ? -8.815 -1.370 14.956 1.00 96.44 86 SER A C 1
ATOM 658 O O . SER A 1 86 ? -8.518 -1.739 13.821 1.00 96.44 86 SER A O 1
ATOM 660 N N . ALA A 1 87 ? -9.769 -1.977 15.671 1.00 97.38 87 ALA A N 1
ATOM 661 C CA . ALA A 1 87 ? -10.539 -3.109 15.158 1.00 97.38 87 ALA A CA 1
ATOM 662 C C . ALA A 1 87 ? -11.351 -2.728 13.906 1.00 97.38 87 ALA A C 1
ATOM 664 O O . ALA A 1 87 ? -11.315 -3.444 12.907 1.00 97.38 87 ALA A O 1
ATOM 665 N N . SER A 1 88 ? -12.013 -1.567 13.931 1.00 97.75 88 SER A N 1
ATOM 666 C CA . SER A 1 88 ? -12.800 -1.065 12.796 1.00 97.75 88 SER A CA 1
ATOM 667 C C . SER A 1 88 ? -11.916 -0.778 11.579 1.00 97.75 88 SER A C 1
ATOM 669 O O . SER A 1 88 ? -12.252 -1.188 10.474 1.00 97.75 88 SER A O 1
ATOM 671 N N . ALA A 1 89 ? -10.757 -0.138 11.773 1.00 98.12 89 ALA A N 1
ATOM 672 C CA . ALA A 1 89 ? -9.804 0.131 10.697 1.00 98.12 89 ALA A CA 1
ATOM 673 C C . ALA A 1 89 ? -9.302 -1.162 10.033 1.00 98.12 89 ALA A C 1
ATOM 675 O O . ALA A 1 89 ? -9.226 -1.237 8.807 1.00 98.12 89 ALA A O 1
ATOM 676 N N . LYS A 1 90 ? -9.001 -2.200 10.828 1.00 98.06 90 LYS A N 1
ATOM 677 C CA . LYS A 1 90 ? -8.572 -3.510 10.312 1.00 98.06 90 LYS A CA 1
ATOM 678 C C . LYS A 1 90 ? -9.654 -4.184 9.470 1.00 98.06 90 LYS A C 1
ATOM 680 O O . LYS A 1 90 ? -9.334 -4.709 8.403 1.00 98.06 90 LYS A O 1
ATOM 685 N N . GLU A 1 91 ? -10.909 -4.147 9.918 1.00 98.38 91 GLU A N 1
ATOM 686 C CA . GLU A 1 91 ? -12.019 -4.745 9.168 1.00 98.38 91 GLU A CA 1
ATOM 687 C C . GLU A 1 91 ? -12.317 -3.968 7.881 1.00 98.38 91 GLU A C 1
ATOM 689 O O . GLU A 1 91 ? -12.446 -4.569 6.818 1.00 98.38 91 GLU A O 1
ATOM 694 N N . LEU A 1 92 ? -12.318 -2.631 7.931 1.00 98.19 92 LEU A N 1
ATOM 695 C CA . LEU A 1 92 ? -12.476 -1.794 6.738 1.00 98.19 92 LEU A CA 1
ATOM 696 C C . LEU A 1 92 ? -11.370 -2.059 5.706 1.00 98.19 92 LEU A C 1
ATOM 698 O O . LEU A 1 92 ? -11.663 -2.227 4.525 1.00 98.19 92 LEU A O 1
ATOM 702 N N . ALA A 1 93 ? -10.111 -2.171 6.144 1.00 98.00 93 ALA A N 1
ATOM 703 C CA . ALA A 1 93 ? -8.996 -2.500 5.258 1.00 98.00 93 ALA A CA 1
ATOM 704 C C . ALA A 1 93 ? -9.130 -3.903 4.638 1.00 98.00 93 ALA A C 1
ATOM 706 O O . ALA A 1 93 ? -8.739 -4.117 3.490 1.00 98.00 93 ALA A O 1
ATOM 707 N N . LYS A 1 94 ? -9.670 -4.878 5.381 1.00 98.19 94 LYS A N 1
ATOM 708 C CA . LYS A 1 94 ? -9.953 -6.222 4.861 1.00 98.19 94 LYS A CA 1
ATOM 709 C C . LYS A 1 94 ? -11.034 -6.178 3.777 1.00 98.19 94 LYS A C 1
ATOM 711 O O . LYS A 1 94 ? -10.777 -6.643 2.668 1.00 98.19 94 LYS A O 1
ATOM 716 N N . LEU A 1 95 ? -12.178 -5.558 4.066 1.00 97.94 95 LEU A N 1
ATOM 717 C CA . LEU A 1 95 ? -13.280 -5.403 3.111 1.00 97.94 95 LEU A CA 1
ATOM 718 C C . LEU A 1 95 ? -12.838 -4.649 1.847 1.00 97.94 95 LEU A C 1
ATOM 720 O O . LEU A 1 95 ? -13.166 -5.055 0.735 1.00 97.94 95 LEU A O 1
ATOM 724 N N . GLY A 1 96 ? -12.033 -3.594 1.997 1.00 96.88 96 GLY A N 1
ATOM 725 C CA . GLY A 1 96 ? -11.488 -2.836 0.869 1.00 96.88 96 GLY A CA 1
ATOM 726 C C . GLY A 1 96 ? -10.567 -3.666 -0.034 1.00 96.88 96 GLY A C 1
ATOM 727 O O . GLY A 1 96 ? -10.654 -3.588 -1.263 1.00 96.88 96 GLY A O 1
ATOM 728 N N . ARG A 1 97 ? -9.718 -4.537 0.538 1.00 96.69 97 ARG A N 1
ATOM 729 C CA . ARG A 1 97 ? -8.924 -5.508 -0.244 1.00 96.69 97 ARG A CA 1
ATOM 730 C C . ARG A 1 97 ? -9.808 -6.493 -1.014 1.00 96.69 97 ARG A C 1
ATOM 732 O O . ARG A 1 97 ? -9.565 -6.693 -2.203 1.00 96.69 97 ARG A O 1
ATOM 739 N N . GLU A 1 98 ? -10.825 -7.066 -0.372 1.00 98.12 98 GLU A N 1
ATOM 740 C CA . GLU A 1 98 ? -11.758 -8.013 -1.007 1.00 98.12 98 GLU A CA 1
ATOM 741 C C . GLU A 1 98 ? -12.542 -7.360 -2.156 1.00 98.12 98 GLU A C 1
ATOM 743 O O . GLU A 1 98 ? -12.639 -7.923 -3.253 1.00 98.12 98 GLU A O 1
ATOM 748 N N . MET A 1 99 ? -13.030 -6.134 -1.945 1.00 97.50 99 MET A N 1
ATOM 749 C CA . MET A 1 99 ? -13.734 -5.358 -2.964 1.00 97.50 99 MET A CA 1
ATOM 750 C C . MET A 1 99 ? -12.841 -5.075 -4.178 1.00 97.50 99 MET A C 1
ATOM 752 O O . MET A 1 99 ? -13.244 -5.354 -5.307 1.00 97.50 99 MET A O 1
ATOM 756 N N . ARG A 1 100 ? -11.609 -4.587 -3.971 1.00 96.19 100 ARG A N 1
ATOM 757 C CA . ARG A 1 100 ? -10.670 -4.318 -5.077 1.00 96.19 100 ARG A CA 1
ATOM 758 C C . ARG A 1 100 ? -10.324 -5.568 -5.871 1.00 96.19 100 ARG A C 1
ATOM 760 O O . ARG A 1 100 ? -10.365 -5.523 -7.096 1.00 96.19 100 ARG A O 1
ATOM 767 N N . ALA A 1 101 ? -10.002 -6.671 -5.195 1.00 96.75 101 ALA A N 1
ATOM 768 C CA . ALA A 1 101 ? -9.679 -7.927 -5.867 1.00 96.75 101 ALA A CA 1
ATOM 769 C C . ALA A 1 101 ? -10.847 -8.402 -6.748 1.00 96.75 101 ALA A C 1
ATOM 771 O O . ALA A 1 101 ? -10.644 -8.815 -7.890 1.00 96.75 101 ALA A O 1
ATOM 772 N N . THR A 1 102 ? -12.076 -8.271 -6.241 1.00 98.25 102 THR A N 1
ATOM 773 C CA . THR A 1 102 ? -13.295 -8.639 -6.969 1.00 98.25 102 THR A CA 1
ATOM 774 C C . THR A 1 102 ? -13.517 -7.759 -8.199 1.00 98.25 102 THR A C 1
ATOM 776 O O . THR A 1 102 ? -13.740 -8.290 -9.286 1.00 98.25 102 THR A O 1
ATOM 779 N N . LEU A 1 103 ? -13.418 -6.434 -8.053 1.00 97.62 103 LEU A N 1
ATOM 780 C CA . LEU A 1 103 ? -13.598 -5.486 -9.157 1.00 97.62 103 LEU A CA 1
ATOM 781 C C . LEU A 1 103 ? -12.534 -5.677 -10.248 1.00 97.62 103 LEU A C 1
ATOM 783 O O . LEU A 1 103 ? -12.870 -5.796 -11.420 1.00 97.62 103 LEU A O 1
ATOM 787 N N . VAL A 1 104 ? -11.256 -5.814 -9.878 1.00 96.94 104 VAL A N 1
ATOM 788 C CA . VAL A 1 104 ? -10.174 -6.076 -10.845 1.00 96.94 104 VAL A CA 1
ATOM 789 C C . VAL A 1 104 ? -10.416 -7.382 -11.604 1.00 96.94 104 VAL A C 1
ATOM 791 O O . VAL A 1 104 ? -10.267 -7.426 -12.824 1.00 96.94 104 VAL A O 1
ATOM 794 N N . ALA A 1 105 ? -10.846 -8.445 -10.918 1.00 96.94 105 ALA A N 1
ATOM 795 C CA . ALA A 1 105 ? -11.169 -9.708 -11.575 1.00 96.94 105 ALA A CA 1
ATOM 796 C C . ALA A 1 105 ? -12.356 -9.585 -12.551 1.00 96.94 105 ALA A C 1
ATOM 798 O O . ALA A 1 105 ? -12.383 -10.288 -13.563 1.00 96.94 105 ALA A O 1
ATOM 799 N N . GLN A 1 106 ? -13.336 -8.720 -12.270 1.00 98.12 106 GLN A N 1
ATOM 800 C CA . GLN A 1 106 ? -14.436 -8.429 -13.195 1.00 98.12 106 GLN A CA 1
ATOM 801 C C . GLN A 1 106 ? -13.933 -7.721 -14.459 1.00 98.12 106 GLN A C 1
ATOM 803 O O . GLN A 1 106 ? -14.247 -8.174 -15.561 1.00 98.12 106 GLN A O 1
ATOM 808 N N . GLU A 1 107 ? -13.097 -6.693 -14.310 1.00 97.38 107 GLU A N 1
ATOM 809 C CA . GLU A 1 107 ? -12.521 -5.951 -15.439 1.00 97.38 107 GLU A CA 1
ATOM 810 C C . GLU A 1 107 ? -11.615 -6.834 -16.309 1.00 97.38 107 GLU A C 1
ATOM 812 O O . GLU A 1 107 ? -11.736 -6.841 -17.533 1.00 97.38 107 GLU A O 1
ATOM 817 N N . ILE A 1 108 ? -10.771 -7.673 -15.698 1.00 97.06 108 ILE A N 1
ATOM 818 C CA . ILE A 1 108 ? -9.926 -8.625 -16.436 1.00 97.06 108 ILE A CA 1
ATOM 819 C C . ILE A 1 108 ? -10.787 -9.594 -17.254 1.00 97.06 108 ILE A C 1
ATOM 821 O O . ILE A 1 108 ? -10.517 -9.820 -18.433 1.00 97.06 108 ILE A O 1
ATOM 825 N N . LYS A 1 109 ? -11.866 -10.137 -16.672 1.00 97.00 109 LYS A N 1
ATOM 826 C CA . LYS A 1 109 ? -12.804 -10.999 -17.412 1.00 97.00 109 LYS A CA 1
ATOM 827 C C . LYS A 1 109 ? -13.443 -10.271 -18.594 1.00 97.00 109 LYS A C 1
ATOM 829 O O . LYS A 1 109 ? -13.735 -10.919 -19.594 1.00 97.00 109 LYS A O 1
ATOM 834 N N . ALA A 1 110 ? -13.686 -8.966 -18.492 1.00 96.12 110 ALA A N 1
ATOM 835 C CA . ALA A 1 110 ? -14.253 -8.177 -19.581 1.00 96.12 110 ALA A CA 1
ATOM 836 C C . ALA A 1 110 ? -13.264 -7.977 -20.745 1.00 96.12 110 ALA A C 1
ATOM 838 O O . ALA A 1 110 ? -13.695 -7.961 -21.896 1.00 96.12 110 ALA A O 1
ATOM 839 N N . ILE A 1 111 ? -11.955 -7.891 -20.472 1.00 97.06 111 ILE A N 1
ATOM 840 C CA . ILE A 1 111 ? -10.906 -7.782 -21.504 1.00 97.06 111 ILE A CA 1
ATOM 841 C C . ILE A 1 111 ? -10.912 -9.007 -22.432 1.00 97.06 111 ILE A C 1
ATOM 843 O O . ILE A 1 111 ? -10.863 -8.845 -23.646 1.00 97.06 111 ILE A O 1
ATOM 847 N N . PHE A 1 112 ? -11.029 -10.216 -21.874 1.00 94.69 112 PHE A N 1
ATOM 848 C CA . PHE A 1 112 ? -10.964 -11.482 -22.626 1.00 94.69 112 PHE A CA 1
ATOM 849 C C . PHE A 1 112 ? -12.305 -11.961 -23.211 1.00 94.69 112 PHE A C 1
ATOM 851 O O . PHE A 1 112 ? -12.370 -13.049 -23.777 1.00 94.69 112 PHE A O 1
ATOM 858 N N . LYS A 1 113 ? -13.388 -11.194 -23.040 1.00 88.25 113 LYS A N 1
ATOM 859 C CA . LYS A 1 113 ? -14.712 -11.490 -23.624 1.00 88.25 113 LYS A CA 1
ATOM 860 C C . LYS A 1 113 ? -14.995 -10.731 -24.925 1.00 88.25 113 LYS A C 1
ATOM 862 O O . LYS A 1 113 ? -16.073 -10.911 -25.487 1.00 88.25 113 LYS A O 1
ATOM 867 N N . ARG A 1 114 ? -14.083 -9.851 -25.337 1.00 66.06 114 ARG A N 1
ATOM 868 C CA . ARG A 1 114 ? -14.124 -9.154 -26.628 1.00 66.06 114 ARG A CA 1
ATOM 869 C C . ARG A 1 114 ? -13.588 -10.066 -27.719 1.00 66.06 114 ARG A C 1
ATOM 871 O O . ARG A 1 114 ? -14.157 -10.003 -28.826 1.00 66.06 114 ARG A O 1
#

Foldseek 3Di:
DDDDPVLLVQLVVLVQFPWDQDPNDTDGDPVNVVSVVVVVVVVVVVDGSNNCNVVVVVVVVLVVVLCVVLVVLVPDPDPVSVVVSVVSSVVSVVVVVVVVVVVVVVVVVVVVVD

Radius of gyration: 17.93 Å; chains: 1; bounding box: 38×24×53 Å

Sequence (114 aa):
MHLTEDQISALVEFGILDAVSVGGMMCFNDDNVAVARIAAGFAEFGVEPRHLKQFRLSAEREAGMIDQLVAPLLRQRKPESRAKASASAKELAKLGREMRATLVAQEIKAIFKR

pLDDT: mean 93.69, std 5.67, range [58.78, 98.38]

Organism: NCBI:txid449393

InterPro domains:
  IPR060509 Rv1828-like, C-terminal domain [PF28507] (3-110)

Secondary structure (DSSP, 8-state):
----HHHHHHHHHTTSS-PEEETTEEE--HHHHHHHHHHHHHHTTT--HHHHHHHHHHHHHHHHHHHHHHHHHHTS--HHHHHHHHHHHHHHHHHHHHHHHHHHHHHHHHHTT-